Protein AF-A0A352IW22-F1 (afdb_monomer)

Structure (mmCIF, N/CA/C/O backbone):
data_AF-A0A352IW22-F1
#
_entry.id   AF-A0A352IW22-F1
#
loop_
_atom_site.group_PDB
_atom_site.id
_atom_site.type_symbol
_atom_site.label_atom_id
_atom_site.label_alt_id
_atom_site.label_comp_id
_atom_site.label_asym_id
_atom_site.label_entity_id
_atom_site.label_seq_id
_atom_site.pdbx_PDB_ins_code
_atom_site.Cartn_x
_atom_site.Cartn_y
_atom_site.Cartn_z
_atom_site.occupancy
_atom_site.B_iso_or_equiv
_atom_site.auth_seq_id
_atom_site.auth_comp_id
_atom_site.auth_asym_id
_atom_site.auth_atom_id
_atom_site.pdbx_PDB_model_num
ATOM 1 N N . MET A 1 1 ? 17.860 -18.288 -17.959 1.00 38.09 1 MET A N 1
ATOM 2 C CA . MET A 1 1 ? 17.335 -17.208 -17.094 1.00 38.09 1 MET A CA 1
ATOM 3 C C . MET A 1 1 ? 18.162 -15.946 -17.339 1.00 38.09 1 MET A C 1
ATOM 5 O O . MET A 1 1 ? 19.303 -15.886 -16.907 1.00 38.09 1 MET A O 1
ATOM 9 N N . ASN A 1 2 ? 17.653 -14.991 -18.128 1.00 35.81 2 ASN A N 1
ATOM 10 C CA . ASN A 1 2 ? 18.391 -13.778 -18.524 1.00 35.81 2 ASN A CA 1
ATOM 11 C C . ASN A 1 2 ? 18.093 -12.626 -17.546 1.00 35.81 2 ASN A C 1
ATOM 13 O O . ASN A 1 2 ? 17.253 -11.764 -17.798 1.00 35.81 2 ASN A O 1
ATOM 17 N N . THR A 1 3 ? 18.788 -12.616 -16.408 1.00 50.88 3 THR A N 1
ATOM 18 C CA . THR A 1 3 ? 18.651 -11.628 -15.315 1.00 50.88 3 THR A CA 1
ATOM 19 C C . THR A 1 3 ? 19.082 -10.200 -15.692 1.00 50.88 3 THR A C 1
ATOM 21 O O . THR A 1 3 ? 18.853 -9.257 -14.932 1.00 50.88 3 THR A O 1
ATOM 24 N N . ALA A 1 4 ? 19.662 -10.003 -16.880 1.00 49.03 4 ALA A N 1
ATOM 25 C CA . ALA A 1 4 ? 20.138 -8.707 -17.359 1.00 49.03 4 ALA A CA 1
ATOM 26 C C . ALA A 1 4 ? 19.010 -7.754 -17.810 1.00 49.03 4 ALA A C 1
ATOM 28 O O . ALA A 1 4 ? 19.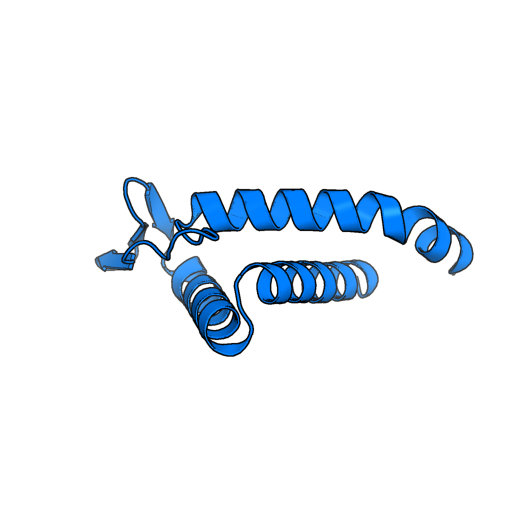120 -6.543 -17.612 1.00 49.03 4 ALA A O 1
ATOM 29 N N . ASN A 1 5 ? 17.902 -8.275 -18.354 1.00 46.97 5 ASN A N 1
ATOM 30 C CA . ASN A 1 5 ? 16.805 -7.434 -18.857 1.00 46.97 5 ASN A CA 1
ATOM 31 C C . ASN A 1 5 ? 15.923 -6.877 -17.727 1.00 46.97 5 ASN A C 1
ATOM 33 O O . ASN A 1 5 ? 15.498 -5.725 -17.798 1.00 46.97 5 ASN A O 1
ATOM 37 N N . ILE A 1 6 ? 15.735 -7.634 -16.639 1.00 51.62 6 ILE A N 1
ATOM 38 C CA . ILE A 1 6 ? 14.978 -7.179 -15.459 1.00 51.62 6 ILE A CA 1
ATOM 39 C C . ILE A 1 6 ? 15.694 -5.998 -14.784 1.00 51.62 6 ILE A C 1
ATOM 41 O O . ILE A 1 6 ? 15.056 -4.996 -14.471 1.00 51.62 6 ILE A O 1
ATOM 45 N N . LYS A 1 7 ? 17.031 -6.044 -14.655 1.00 49.19 7 LYS A N 1
ATOM 46 C CA . LYS A 1 7 ? 17.832 -4.949 -14.068 1.00 49.19 7 LYS A CA 1
ATOM 47 C C . LYS A 1 7 ? 17.735 -3.628 -14.841 1.00 49.19 7 LYS A C 1
ATOM 49 O O . LYS A 1 7 ? 17.770 -2.568 -14.222 1.00 49.19 7 LYS A O 1
ATOM 54 N N . LYS A 1 8 ? 17.606 -3.673 -16.173 1.00 47.50 8 LYS A N 1
ATOM 55 C CA . LYS A 1 8 ? 17.554 -2.473 -17.032 1.00 47.50 8 LYS A CA 1
ATOM 56 C C . LYS A 1 8 ? 16.142 -1.887 -17.161 1.00 47.50 8 LYS A C 1
ATOM 58 O O . LYS A 1 8 ? 16.001 -0.676 -17.303 1.00 47.50 8 LYS A O 1
ATOM 63 N N . TYR A 1 9 ? 15.108 -2.726 -17.072 1.00 52.50 9 TYR A N 1
ATOM 64 C CA . TYR A 1 9 ? 13.698 -2.309 -17.108 1.00 52.50 9 TYR A CA 1
ATOM 65 C C . TYR A 1 9 ? 13.187 -1.800 -15.742 1.00 52.50 9 TYR A C 1
ATOM 67 O O . TYR A 1 9 ? 12.237 -1.016 -15.672 1.00 52.50 9 TYR A O 1
ATOM 75 N N . ALA A 1 10 ? 13.851 -2.207 -14.653 1.00 58.12 10 ALA A N 1
ATOM 76 C CA . ALA A 1 10 ? 13.443 -1.969 -13.271 1.00 58.12 10 ALA A CA 1
ATOM 77 C C . ALA A 1 10 ? 13.233 -0.501 -12.855 1.00 58.12 10 ALA A C 1
ATOM 79 O O . ALA A 1 10 ? 12.226 -0.253 -12.202 1.00 58.12 10 ALA A O 1
ATOM 80 N N . PRO A 1 11 ? 14.083 0.496 -13.182 1.00 65.00 11 PRO A N 1
ATOM 81 C CA . PRO A 1 11 ? 13.907 1.835 -12.609 1.00 65.00 11 PRO A CA 1
ATOM 82 C C . PRO A 1 11 ? 12.672 2.559 -13.165 1.00 65.00 11 PRO A C 1
ATOM 84 O O . PRO A 1 11 ? 11.911 3.166 -12.414 1.00 65.00 11 PRO A O 1
ATOM 87 N N . LYS A 1 12 ? 12.419 2.443 -14.475 1.00 67.56 12 LYS A N 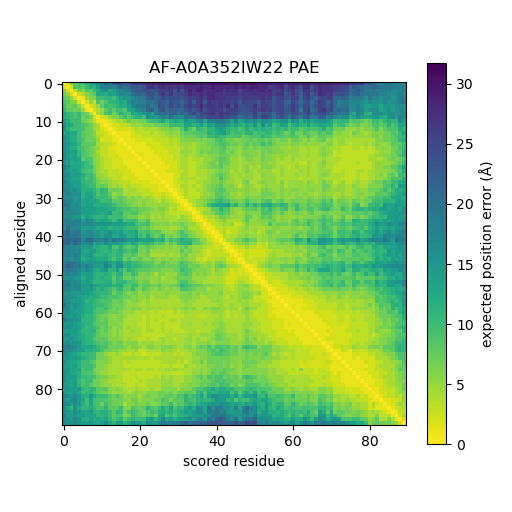1
ATOM 88 C CA . LYS A 1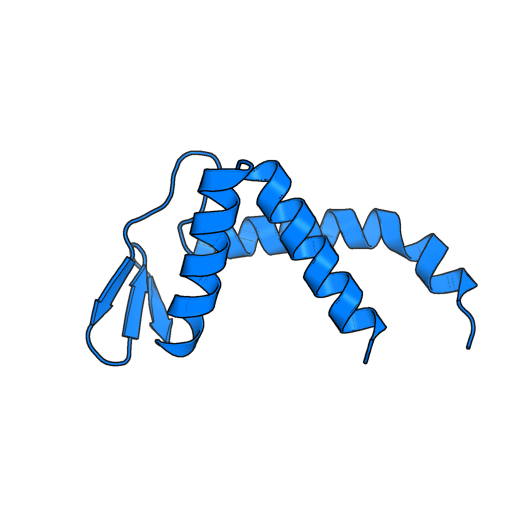 12 ? 11.265 3.086 -15.123 1.00 67.56 12 LYS A CA 1
ATOM 89 C C . LYS A 1 12 ? 9.957 2.381 -14.755 1.00 67.56 12 LYS A C 1
ATOM 91 O O . LYS A 1 12 ? 8.966 3.040 -14.453 1.00 67.56 12 LYS A O 1
ATOM 96 N N . ALA A 1 13 ? 9.977 1.047 -14.707 1.00 70.19 13 ALA A N 1
ATOM 97 C CA . ALA A 1 13 ? 8.846 0.263 -14.226 1.00 70.19 13 ALA A CA 1
ATOM 98 C C . ALA A 1 13 ? 8.560 0.538 -12.743 1.00 70.19 13 ALA A C 1
ATOM 100 O O . ALA A 1 13 ? 7.407 0.754 -12.392 1.00 70.19 13 ALA A O 1
ATOM 101 N N . ARG A 1 14 ? 9.587 0.618 -11.884 1.00 70.88 14 ARG A N 1
ATOM 102 C CA . ARG A 1 14 ? 9.444 0.924 -10.451 1.00 70.88 14 ARG A CA 1
ATOM 103 C C . ARG A 1 14 ? 8.742 2.257 -10.230 1.00 70.88 14 ARG A C 1
ATOM 105 O O . ARG A 1 14 ? 7.802 2.297 -9.448 1.00 70.88 14 ARG A O 1
ATOM 112 N N . ASN A 1 15 ? 9.131 3.314 -10.942 1.00 76.31 15 ASN A N 1
ATOM 113 C CA . ASN A 1 15 ? 8.461 4.613 -10.821 1.00 76.31 15 ASN A CA 1
ATOM 114 C C . ASN A 1 15 ? 6.986 4.539 -11.241 1.00 76.31 15 ASN A C 1
ATOM 116 O O . ASN A 1 15 ? 6.120 5.059 -10.539 1.00 76.31 15 ASN A O 1
ATOM 120 N N . ASN A 1 16 ? 6.684 3.829 -12.332 1.00 79.50 16 ASN A N 1
ATOM 121 C CA . ASN A 1 16 ? 5.300 3.603 -12.752 1.00 79.50 16 ASN A CA 1
ATOM 122 C C . ASN A 1 16 ? 4.513 2.773 -11.724 1.00 79.50 16 ASN A C 1
ATOM 124 O O . ASN A 1 16 ? 3.344 3.061 -11.477 1.00 79.50 16 ASN A O 1
ATOM 128 N N . PHE A 1 17 ? 5.145 1.786 -11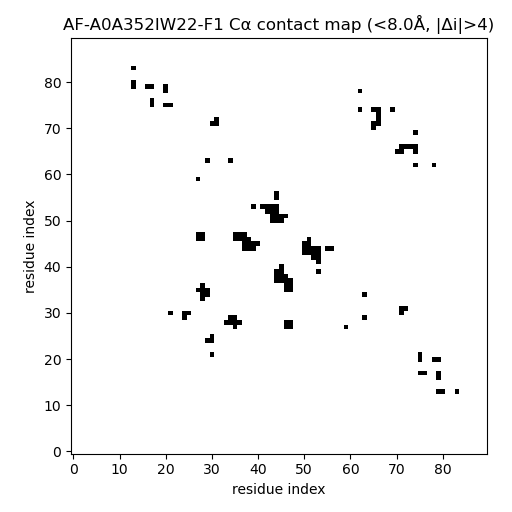.085 1.00 76.75 17 PHE A N 1
ATOM 129 C CA . PHE A 1 17 ? 4.536 0.993 -10.019 1.00 76.75 17 PHE A CA 1
ATOM 130 C C . PHE A 1 17 ? 4.296 1.814 -8.758 1.00 76.75 17 PHE A C 1
ATOM 132 O O . PHE A 1 17 ? 3.210 1.729 -8.201 1.00 76.75 17 PHE A O 1
ATOM 139 N N . ILE A 1 18 ? 5.247 2.647 -8.333 1.00 81.81 18 ILE A N 1
ATOM 140 C CA . ILE A 1 18 ? 5.050 3.565 -7.205 1.00 81.81 18 ILE A CA 1
ATOM 141 C C . ILE A 1 18 ? 3.868 4.490 -7.502 1.00 81.81 18 ILE A C 1
ATOM 143 O O . ILE A 1 18 ? 2.994 4.646 -6.652 1.00 81.81 18 ILE A O 1
ATOM 147 N N . ALA A 1 19 ? 3.776 5.039 -8.716 1.00 83.75 19 ALA A N 1
ATOM 148 C CA . ALA A 1 19 ? 2.643 5.866 -9.121 1.00 83.75 19 ALA A CA 1
ATOM 149 C C . ALA A 1 19 ? 1.315 5.084 -9.114 1.00 83.75 19 ALA A C 1
ATOM 151 O O . ALA A 1 19 ? 0.303 5.589 -8.626 1.00 83.75 19 ALA A O 1
ATOM 152 N N . ALA A 1 20 ? 1.313 3.837 -9.595 1.00 84.38 20 ALA A N 1
ATOM 153 C CA . ALA A 1 20 ? 0.134 2.973 -9.589 1.00 84.38 20 ALA A CA 1
ATOM 154 C C . ALA A 1 20 ? -0.305 2.599 -8.165 1.00 84.38 20 ALA A C 1
ATOM 156 O O . ALA A 1 20 ? -1.482 2.732 -7.842 1.00 84.38 20 ALA A O 1
ATOM 157 N N . VAL A 1 21 ? 0.630 2.202 -7.297 1.00 82.38 21 VAL A N 1
ATOM 158 C CA . VAL A 1 21 ? 0.380 1.875 -5.884 1.00 82.38 21 VAL A CA 1
ATOM 159 C C . VAL A 1 21 ? -0.096 3.111 -5.129 1.00 82.38 21 VAL A C 1
ATOM 161 O O . VAL A 1 21 ? -1.059 3.017 -4.379 1.00 82.38 21 VAL A O 1
ATOM 164 N N . THR A 1 22 ? 0.484 4.282 -5.394 1.00 84.88 22 THR A N 1
ATOM 165 C CA . THR A 1 22 ? 0.026 5.560 -4.826 1.00 84.88 22 THR A CA 1
ATOM 166 C C . THR A 1 22 ? -1.408 5.871 -5.252 1.00 84.88 22 THR A C 1
ATOM 168 O O . THR A 1 22 ? -2.244 6.223 -4.421 1.00 84.88 22 THR A O 1
ATOM 171 N N . LYS A 1 23 ? -1.731 5.693 -6.538 1.00 85.50 23 LYS A N 1
ATOM 172 C CA . LYS A 1 23 ? -3.093 5.885 -7.058 1.00 85.50 23 LYS A CA 1
ATOM 173 C C . LYS A 1 23 ? -4.076 4.870 -6.468 1.00 85.50 23 LYS A C 1
ATOM 175 O O . LYS A 1 23 ? -5.217 5.214 -6.171 1.00 85.50 23 LYS A O 1
ATOM 180 N N . GLN A 1 24 ? -3.632 3.631 -6.271 1.00 83.00 24 GLN A N 1
ATOM 181 C CA . GLN A 1 24 ? -4.412 2.577 -5.632 1.00 83.00 24 GLN A CA 1
ATOM 182 C C . GLN A 1 24 ? -4.660 2.892 -4.151 1.00 83.00 24 GLN A C 1
ATOM 184 O O . GLN A 1 24 ? -5.790 2.775 -3.687 1.00 83.00 24 GLN A O 1
ATOM 189 N N . ALA A 1 25 ? -3.634 3.327 -3.419 1.00 82.81 25 ALA A N 1
ATOM 190 C CA . ALA A 1 25 ? -3.742 3.744 -2.026 1.00 82.81 25 ALA A CA 1
ATOM 191 C C . ALA A 1 25 ? -4.729 4.906 -1.885 1.00 82.81 25 ALA A C 1
ATOM 193 O O . ALA A 1 25 ? -5.625 4.834 -1.047 1.00 82.81 25 ALA A O 1
ATOM 194 N N . ALA A 1 26 ? -4.659 5.893 -2.786 1.00 83.88 26 ALA A N 1
ATOM 195 C CA . ALA A 1 26 ? -5.615 6.994 -2.830 1.00 83.88 26 ALA A CA 1
ATOM 196 C C . ALA A 1 26 ? -7.056 6.515 -3.069 1.00 83.88 26 ALA A C 1
ATOM 198 O O . ALA A 1 26 ? -7.981 7.033 -2.454 1.00 83.88 26 ALA A O 1
ATOM 199 N N . ARG A 1 27 ? -7.256 5.479 -3.895 1.00 82.06 27 ARG A N 1
ATOM 200 C CA . ARG A 1 27 ? -8.575 4.851 -4.095 1.00 82.06 27 ARG A CA 1
ATOM 201 C C . ARG A 1 27 ? -9.101 4.161 -2.835 1.00 82.06 27 ARG A C 1
ATOM 203 O O . ARG A 1 27 ? -10.307 4.078 -2.640 1.00 82.06 27 ARG A O 1
ATOM 210 N N . TYR A 1 28 ? -8.202 3.682 -1.981 1.00 79.19 28 TYR A N 1
ATOM 211 C CA . TYR A 1 28 ? -8.540 3.184 -0.654 1.00 79.19 28 TYR A CA 1
ATOM 212 C C . TYR A 1 28 ? -8.559 4.302 0.402 1.00 79.19 28 TYR A C 1
ATOM 214 O O . TYR A 1 28 ? -8.575 4.004 1.588 1.00 79.19 28 TYR A O 1
ATOM 222 N N . GLY A 1 29 ? -8.547 5.580 0.029 1.00 78.81 29 GLY A N 1
ATOM 223 C CA . GLY A 1 29 ? -8.567 6.682 0.990 1.00 78.81 29 GLY A CA 1
ATOM 224 C C . GLY A 1 29 ? -7.288 6.802 1.825 1.00 78.81 29 GLY A C 1
ATOM 225 O O . GLY A 1 29 ? -7.279 7.507 2.822 1.00 78.81 29 GLY A O 1
ATOM 226 N N . ILE A 1 30 ? -6.200 6.122 1.452 1.00 82.81 30 ILE A N 1
ATOM 227 C CA . ILE A 1 30 ? -4.879 6.309 2.058 1.00 82.81 30 ILE A CA 1
ATOM 228 C C . ILE A 1 30 ? -4.131 7.305 1.177 1.00 82.81 30 ILE A C 1
ATOM 230 O O . ILE A 1 30 ? -3.703 6.975 0.070 1.00 82.81 30 ILE A O 1
ATOM 234 N N . THR A 1 31 ? -3.989 8.538 1.652 1.00 82.06 31 THR A N 1
ATOM 235 C CA . THR A 1 31 ? -3.306 9.609 0.917 1.00 82.06 31 THR A CA 1
ATOM 236 C C . THR A 1 31 ? -2.229 10.258 1.776 1.00 82.06 31 THR A C 1
ATOM 238 O O . THR A 1 31 ? -2.242 10.151 2.999 1.00 82.06 31 THR A O 1
ATOM 241 N N . ALA A 1 32 ? -1.322 11.008 1.146 1.00 75.56 32 ALA A N 1
ATOM 242 C CA . ALA A 1 32 ? -0.321 11.797 1.865 1.00 75.56 32 ALA A CA 1
ATOM 243 C C . ALA A 1 32 ? -0.929 12.870 2.793 1.00 75.56 32 ALA A C 1
ATOM 245 O O . ALA A 1 32 ? -0.243 13.349 3.689 1.00 75.56 32 ALA A O 1
ATOM 246 N N . LYS A 1 33 ? -2.196 13.260 2.577 1.00 75.00 33 LYS A N 1
ATOM 247 C CA . LYS A 1 33 ? -2.911 14.234 3.414 1.00 75.00 33 LYS A CA 1
ATOM 248 C C . LYS A 1 33 ? -3.604 13.599 4.621 1.00 75.00 33 LYS A C 1
ATOM 250 O O . LYS A 1 33 ? -3.949 14.318 5.550 1.00 75.00 33 LYS A O 1
ATOM 255 N N . GLY A 1 34 ? -3.824 12.287 4.597 1.00 72.75 34 GLY A N 1
ATOM 256 C CA . GLY A 1 34 ? -4.546 11.577 5.643 1.00 72.75 34 GLY A CA 1
ATOM 257 C C . GLY A 1 34 ? -5.145 10.264 5.154 1.00 72.75 34 GLY A C 1
ATOM 258 O O . GLY A 1 34 ? -5.257 10.011 3.946 1.00 72.75 34 GLY A O 1
ATOM 259 N N . THR A 1 35 ? -5.508 9.431 6.121 1.00 78.38 35 THR A N 1
ATOM 260 C CA . THR A 1 35 ? -6.216 8.168 5.936 1.00 78.38 35 THR A CA 1
ATOM 261 C C . THR A 1 35 ? -7.704 8.353 6.211 1.00 78.38 35 THR A C 1
ATOM 263 O O . THR A 1 35 ? -8.100 8.861 7.257 1.00 78.38 35 THR A O 1
ATOM 266 N N . GLU A 1 36 ? -8.543 7.948 5.261 1.00 81.00 36 GLU A N 1
ATOM 267 C CA . GLU A 1 36 ? -9.989 7.936 5.452 1.00 81.00 36 GLU A CA 1
ATOM 268 C C . GLU A 1 36 ? -10.409 6.805 6.397 1.00 81.00 36 G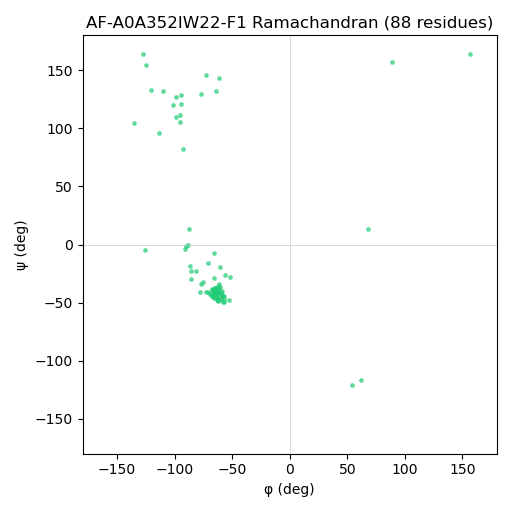LU A C 1
ATOM 270 O O . GLU A 1 36 ? -9.818 5.715 6.363 1.00 81.00 36 GLU A O 1
ATOM 275 N N . PRO A 1 37 ? -11.451 7.020 7.213 1.00 74.31 37 PRO A N 1
ATOM 276 C CA . PRO A 1 37 ? -11.977 5.983 8.082 1.00 74.31 37 PRO A CA 1
ATOM 277 C C . PRO A 1 37 ? -12.547 4.828 7.249 1.00 74.31 37 PRO A C 1
ATOM 279 O O . PRO A 1 37 ? -13.302 5.024 6.295 1.00 74.31 37 PRO A O 1
ATOM 282 N N . MET A 1 38 ? -12.166 3.604 7.613 1.00 78.19 38 MET A N 1
ATOM 283 C CA . MET A 1 38 ? -12.757 2.386 7.066 1.00 78.19 38 MET A CA 1
ATOM 284 C C . MET A 1 38 ? -13.869 1.914 7.998 1.00 78.19 38 MET A C 1
ATOM 286 O O . MET A 1 38 ? -13.606 1.575 9.152 1.00 78.19 38 MET A O 1
ATOM 290 N N . GLU A 1 39 ? -15.088 1.819 7.483 1.00 79.69 39 GLU A N 1
ATOM 291 C CA . GLU A 1 39 ? -16.218 1.238 8.197 1.00 79.69 39 GLU A CA 1
ATOM 292 C C . GLU A 1 39 ? -16.449 -0.190 7.695 1.00 79.69 39 GLU A C 1
ATOM 294 O O . GLU A 1 39 ? -16.676 -0.433 6.512 1.00 79.69 39 GLU A O 1
ATOM 299 N N . GLN A 1 40 ? -16.367 -1.179 8.581 1.00 78.31 40 GLN A N 1
ATOM 300 C CA . GLN A 1 40 ? -16.588 -2.569 8.196 1.00 78.31 40 GLN A CA 1
ATOM 301 C C . GLN A 1 40 ? -18.044 -2.945 8.481 1.00 78.31 40 GLN A C 1
ATOM 303 O O . GLN A 1 40 ? -18.448 -3.036 9.638 1.00 78.31 40 GLN A O 1
ATOM 308 N N . ARG A 1 41 ? -18.837 -3.166 7.427 1.00 76.19 41 ARG A N 1
ATOM 309 C CA . ARG A 1 41 ? -20.239 -3.594 7.518 1.00 76.19 41 ARG A CA 1
ATOM 310 C C . ARG A 1 41 ? -20.378 -5.003 6.946 1.00 76.19 41 ARG A C 1
ATOM 312 O O . ARG A 1 41 ? -20.497 -5.192 5.738 1.00 76.19 41 ARG A O 1
ATOM 319 N N . GLY A 1 42 ? -20.352 -6.003 7.828 1.00 81.06 42 GLY A N 1
ATOM 320 C CA . GLY A 1 42 ? -20.490 -7.415 7.454 1.00 81.06 42 GLY A CA 1
ATOM 321 C C . GLY A 1 42 ? -19.363 -7.890 6.528 1.00 81.06 42 GLY A C 1
ATOM 322 O O . GLY A 1 42 ? -18.193 -7.899 6.920 1.00 81.06 42 GLY A O 1
ATOM 323 N N . ASP A 1 43 ? -19.720 -8.275 5.301 1.00 81.88 43 ASP A N 1
ATOM 324 C CA . ASP A 1 43 ? -18.795 -8.766 4.265 1.00 81.88 43 ASP A CA 1
ATOM 325 C C . ASP A 1 43 ? -18.190 -7.661 3.383 1.00 81.88 43 ASP A C 1
ATOM 327 O O . ASP A 1 43 ? -17.353 -7.933 2.513 1.00 81.88 43 ASP A O 1
ATOM 331 N N . ILE A 1 44 ? -18.566 -6.405 3.630 1.00 82.19 44 ILE A N 1
ATOM 332 C CA . ILE A 1 44 ? -18.129 -5.238 2.864 1.00 82.19 44 ILE A CA 1
ATOM 333 C C . ILE A 1 44 ? -17.410 -4.249 3.789 1.00 82.19 44 ILE A C 1
ATOM 335 O O . ILE A 1 44 ? -17.858 -3.937 4.890 1.00 82.19 44 ILE A O 1
ATOM 339 N N . ALA A 1 45 ? -16.259 -3.760 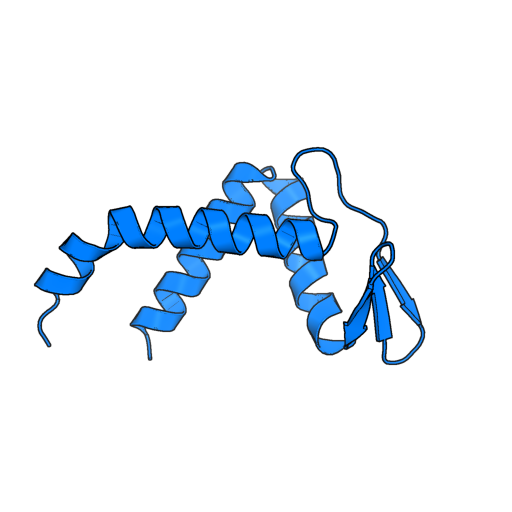3.347 1.00 82.31 45 ALA A N 1
ATOM 340 C CA . ALA A 1 45 ? -15.532 -2.655 3.947 1.00 82.31 45 ALA A CA 1
ATOM 341 C C . ALA A 1 45 ? -15.847 -1.378 3.156 1.00 82.31 45 ALA A C 1
ATOM 343 O O . ALA A 1 45 ? -15.433 -1.236 2.005 1.00 82.31 45 ALA A O 1
ATOM 344 N N . LEU A 1 46 ? -16.596 -0.470 3.770 1.00 81.88 46 LEU A N 1
ATOM 345 C CA . LEU A 1 46 ? -16.834 0.884 3.286 1.00 81.88 46 LEU A CA 1
ATOM 346 C C . LEU A 1 46 ? -15.612 1.751 3.576 1.00 81.88 46 LEU A C 1
ATOM 348 O O . LEU A 1 46 ? -15.070 1.760 4.680 1.00 81.88 46 LEU A O 1
ATOM 352 N N . ILE A 1 47 ? -15.145 2.440 2.547 1.00 80.94 47 ILE A N 1
ATOM 353 C CA . ILE A 1 47 ? -13.942 3.259 2.553 1.0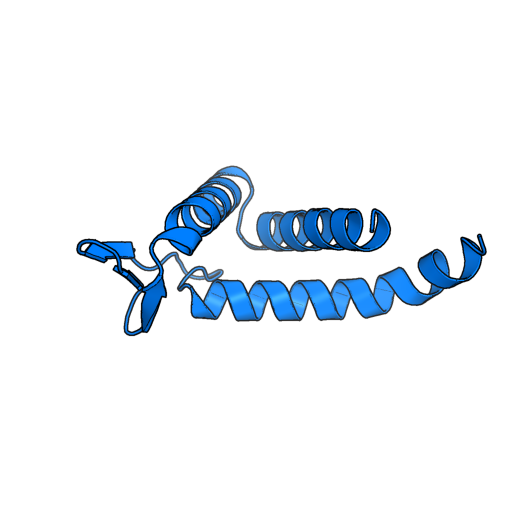0 80.94 47 ILE A CA 1
ATOM 354 C C . ILE A 1 47 ? -14.304 4.562 1.849 1.00 80.94 47 ILE A C 1
ATOM 356 O O . ILE A 1 47 ? -14.434 4.576 0.621 1.00 80.94 47 ILE A O 1
ATOM 360 N N . GLY A 1 48 ? -14.489 5.635 2.619 1.00 75.50 48 GLY A N 1
ATOM 361 C CA . GLY A 1 48 ? -15.049 6.877 2.085 1.00 75.50 48 GLY A CA 1
ATOM 362 C C . GLY A 1 48 ? -16.388 6.598 1.393 1.00 75.50 48 GLY A C 1
ATOM 363 O O . GLY A 1 48 ? -17.293 6.019 1.990 1.00 75.50 48 GLY A O 1
ATOM 364 N N . GLU A 1 49 ? -16.481 6.926 0.103 1.00 69.56 49 GLU A N 1
ATOM 365 C CA . GLU A 1 49 ? -17.663 6.663 -0.738 1.00 69.56 49 GLU A CA 1
ATO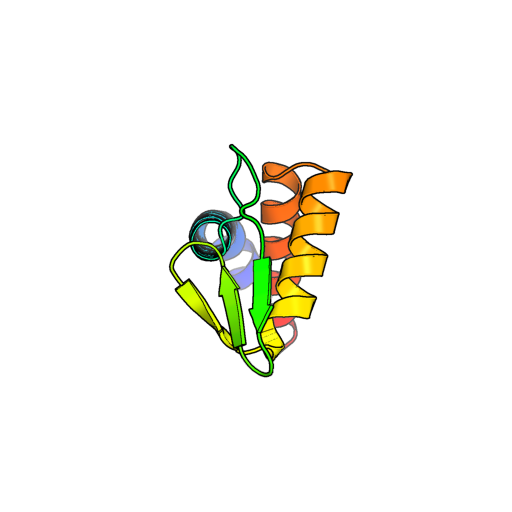M 366 C C . GLU A 1 49 ? -17.646 5.298 -1.459 1.00 69.56 49 GLU A C 1
ATOM 368 O O . GLU A 1 49 ? -18.587 4.961 -2.177 1.00 69.56 49 GLU A O 1
ATOM 373 N N . ASN A 1 50 ? -16.593 4.487 -1.305 1.00 76.56 50 ASN A N 1
ATOM 374 C CA . ASN A 1 50 ? -16.426 3.234 -2.048 1.00 76.56 50 ASN A CA 1
ATOM 375 C C . ASN A 1 50 ? -16.591 2.000 -1.148 1.00 76.56 50 ASN A C 1
ATOM 377 O O . ASN A 1 50 ? -15.959 1.885 -0.098 1.00 76.56 50 ASN A O 1
ATOM 381 N N . ALA A 1 51 ? -17.384 1.023 -1.595 1.00 81.31 51 ALA A N 1
ATOM 382 C CA . ALA A 1 51 ? -17.531 -0.269 -0.928 1.00 81.31 51 ALA A CA 1
ATOM 383 C C . ALA A 1 51 ? -16.579 -1.314 -1.532 1.00 81.31 51 ALA A C 1
ATOM 385 O O . ALA A 1 51 ? -16.556 -1.531 -2.745 1.00 81.31 51 ALA A O 1
ATOM 386 N N . PHE A 1 52 ? -15.809 -1.987 -0.680 1.00 81.69 52 PHE A N 1
ATOM 387 C CA . PHE A 1 52 ? -14.840 -3.007 -1.069 1.00 81.69 52 PHE A CA 1
ATOM 388 C C . PHE A 1 52 ? -15.090 -4.337 -0.353 1.00 81.69 52 PHE A C 1
ATOM 390 O O . PHE A 1 52 ? -15.595 -4.346 0.763 1.00 81.69 52 PHE A O 1
ATOM 397 N N . PRO A 1 53 ? -14.683 -5.481 -0.924 1.00 82.19 53 PRO A N 1
ATOM 398 C CA . PRO A 1 53 ? -14.788 -6.766 -0.240 1.00 82.19 53 PRO A CA 1
ATOM 399 C C . PRO A 1 53 ? -13.971 -6.798 1.060 1.00 82.19 53 PRO A C 1
ATOM 401 O O . PRO A 1 53 ? -12.837 -6.308 1.103 1.00 82.19 53 PRO A O 1
ATOM 404 N N . LYS A 1 54 ? -14.481 -7.477 2.096 1.00 81.31 54 LYS A N 1
ATOM 405 C CA . LYS A 1 54 ? -13.779 -7.692 3.379 1.00 81.31 54 LYS A CA 1
ATOM 406 C C . LYS A 1 54 ? -12.370 -8.277 3.230 1.00 81.31 54 LYS A C 1
ATOM 408 O O . LYS A 1 54 ? -11.508 -7.986 4.054 1.00 81.31 54 LYS A O 1
ATOM 413 N N . ALA A 1 55 ? -12.110 -9.043 2.170 1.00 80.06 55 ALA A N 1
ATOM 414 C CA . ALA A 1 55 ? -10.786 -9.593 1.868 1.00 80.06 55 ALA A CA 1
ATOM 415 C C . ALA A 1 55 ? -9.685 -8.518 1.750 1.00 80.06 55 ALA A C 1
ATOM 417 O O . ALA A 1 55 ? -8.516 -8.800 2.008 1.00 80.06 55 ALA A O 1
ATOM 418 N N . ILE A 1 56 ? -10.048 -7.279 1.403 1.00 78.94 56 ILE A N 1
ATOM 419 C CA . ILE A 1 56 ? -9.105 -6.164 1.235 1.00 78.94 56 ILE A CA 1
ATOM 420 C C . ILE A 1 56 ? -8.815 -5.453 2.567 1.00 78.94 56 ILE A C 1
ATOM 422 O O . ILE A 1 56 ? -7.748 -4.862 2.733 1.00 78.94 56 ILE A O 1
ATOM 426 N N . ALA A 1 57 ? -9.710 -5.560 3.553 1.00 80.69 57 ALA A N 1
ATOM 427 C CA . ALA A 1 57 ? -9.557 -4.929 4.862 1.00 80.69 57 ALA A CA 1
ATOM 428 C C . ALA A 1 57 ? -8.218 -5.237 5.571 1.00 80.69 57 ALA A C 1
ATOM 430 O O . ALA A 1 57 ? -7.566 -4.287 6.010 1.00 80.69 57 ALA A O 1
ATOM 431 N N . PRO A 1 58 ? -7.741 -6.499 5.672 1.00 82.19 58 PRO A N 1
ATOM 432 C CA . PRO A 1 58 ? -6.454 -6.779 6.311 1.00 82.19 58 PRO A CA 1
ATOM 433 C C . PRO A 1 58 ? -5.269 -6.174 5.545 1.00 82.19 58 PRO A C 1
ATOM 435 O O . PRO A 1 58 ? -4.349 -5.645 6.166 1.00 82.19 58 PRO A O 1
ATOM 438 N N . ALA A 1 59 ? -5.303 -6.190 4.207 1.00 79.69 59 ALA A N 1
ATOM 439 C CA . ALA A 1 59 ? -4.252 -5.599 3.378 1.00 79.69 59 ALA A CA 1
ATOM 440 C C . ALA A 1 59 ? -4.191 -4.072 3.543 1.00 79.69 59 ALA A C 1
ATOM 442 O O . ALA A 1 59 ? -3.106 -3.509 3.687 1.00 79.69 59 ALA A O 1
ATOM 443 N N . ARG A 1 60 ? -5.353 -3.407 3.596 1.00 82.50 60 ARG A N 1
ATOM 444 C CA . ARG A 1 60 ? -5.455 -1.970 3.884 1.00 82.50 60 ARG A CA 1
ATOM 445 C C . ARG A 1 60 ? -4.915 -1.644 5.273 1.00 82.50 60 ARG A C 1
ATOM 447 O O . ARG A 1 60 ? -4.109 -0.733 5.396 1.00 82.50 60 ARG A O 1
ATOM 454 N N . LYS A 1 61 ? -5.314 -2.397 6.300 1.00 83.88 61 LYS A N 1
ATOM 455 C CA . LYS A 1 61 ? -4.875 -2.161 7.684 1.00 83.88 61 LYS A CA 1
ATOM 456 C C . LYS A 1 61 ? -3.358 -2.321 7.841 1.00 83.88 61 LYS A C 1
ATOM 458 O O . LYS A 1 61 ? -2.727 -1.572 8.579 1.00 83.88 61 LYS A O 1
ATOM 463 N N . ALA A 1 62 ? -2.755 -3.260 7.110 1.00 84.50 62 ALA A N 1
ATOM 464 C CA . ALA A 1 62 ? -1.301 -3.381 7.034 1.00 84.50 62 ALA A CA 1
ATOM 465 C C . ALA A 1 62 ? -0.654 -2.164 6.348 1.00 84.50 62 ALA A C 1
ATOM 467 O O . ALA A 1 62 ? 0.373 -1.681 6.821 1.00 84.50 62 ALA A O 1
ATOM 468 N N . LEU A 1 63 ? -1.258 -1.652 5.266 1.00 82.94 63 LEU A N 1
ATOM 469 C CA . LEU A 1 63 ? -0.798 -0.437 4.583 1.00 82.94 63 LEU A CA 1
ATOM 470 C C . LEU A 1 63 ? -0.890 0.793 5.484 1.00 82.94 63 LEU A C 1
ATOM 472 O O . LEU A 1 63 ? 0.078 1.532 5.584 1.00 82.94 63 LEU A O 1
ATOM 476 N N . GLU A 1 64 ? -2.012 0.977 6.172 1.00 85.00 64 GLU A N 1
ATOM 477 C CA . GLU A 1 64 ? -2.219 2.049 7.147 1.00 85.00 64 GLU A CA 1
ATOM 478 C C . GLU A 1 64 ? -1.161 2.005 8.249 1.00 85.00 64 GLU A C 1
ATOM 480 O O . GLU A 1 64 ? -0.469 2.994 8.464 1.00 85.00 64 GLU A O 1
ATOM 485 N N . ARG A 1 65 ? -0.925 0.831 8.846 1.00 86.75 65 ARG A N 1
ATOM 486 C CA . ARG A 1 65 ? 0.110 0.665 9.872 1.00 86.75 65 ARG A CA 1
ATOM 487 C C . ARG A 1 65 ? 1.515 0.969 9.349 1.00 86.75 65 ARG A C 1
ATOM 489 O O . ARG A 1 65 ? 2.314 1.557 10.069 1.00 86.75 65 ARG A O 1
ATOM 496 N N . MET A 1 66 ? 1.830 0.584 8.109 1.00 84.94 66 MET A N 1
ATOM 497 C CA . MET A 1 66 ? 3.093 0.980 7.476 1.00 84.94 66 MET A CA 1
ATOM 498 C C . MET A 1 66 ? 3.163 2.502 7.328 1.00 84.94 66 MET A C 1
ATOM 500 O O . MET A 1 66 ? 4.146 3.107 7.740 1.00 84.94 66 MET A O 1
ATOM 504 N N . VAL A 1 67 ? 2.112 3.138 6.806 1.00 86.56 67 VAL A N 1
ATOM 505 C CA . VAL A 1 67 ? 2.049 4.598 6.639 1.00 86.56 67 VAL A CA 1
ATOM 506 C C . VAL A 1 67 ? 2.201 5.327 7.979 1.00 86.56 67 VAL A C 1
ATOM 508 O O . VAL A 1 67 ? 2.922 6.318 8.027 1.00 86.56 67 VAL A O 1
ATOM 511 N N . GLU A 1 68 ? 1.604 4.829 9.062 1.00 85.19 68 GLU A N 1
ATOM 512 C CA . GLU A 1 68 ? 1.783 5.380 10.413 1.00 85.19 68 GLU A CA 1
ATOM 513 C C . GLU A 1 68 ? 3.217 5.215 10.937 1.00 85.19 68 GLU A C 1
ATOM 515 O O . GLU A 1 68 ? 3.738 6.113 11.592 1.00 85.19 68 GLU A O 1
ATOM 520 N N . GLN A 1 69 ? 3.872 4.084 10.655 1.00 86.88 69 GLN A N 1
ATOM 521 C CA . GLN A 1 69 ? 5.212 3.790 11.175 1.00 86.88 69 GLN A CA 1
ATOM 522 C C . GLN A 1 69 ? 6.337 4.522 10.441 1.00 86.88 69 GLN A C 1
ATOM 524 O O . GLN A 1 69 ? 7.301 4.945 11.075 1.00 86.88 69 GLN A O 1
ATOM 529 N N . MET A 1 70 ? 6.255 4.624 9.114 1.00 86.81 70 MET A N 1
ATOM 530 C CA . MET A 1 70 ? 7.358 5.123 8.280 1.00 86.81 70 MET A CA 1
ATOM 531 C C . MET A 1 70 ? 6.970 6.296 7.369 1.00 86.81 70 MET A C 1
ATOM 533 O O . MET A 1 70 ? 7.817 6.883 6.700 1.00 86.81 70 MET A O 1
ATOM 537 N N . GLY A 1 71 ? 5.693 6.673 7.345 1.00 87.44 71 GLY A N 1
ATOM 538 C CA . GLY A 1 71 ? 5.171 7.729 6.486 1.00 87.44 71 GLY A CA 1
ATOM 539 C C . GLY A 1 71 ? 4.714 7.224 5.116 1.00 87.44 71 GLY A C 1
ATOM 540 O O . GLY A 1 71 ? 5.147 6.187 4.608 1.00 87.44 71 GLY A O 1
ATOM 541 N N . PHE A 1 72 ? 3.822 7.996 4.489 1.00 85.31 72 PHE A N 1
ATOM 542 C CA . PHE A 1 72 ? 3.144 7.608 3.249 1.00 85.31 72 PHE A CA 1
ATOM 543 C C . PHE A 1 72 ? 4.108 7.294 2.100 1.00 85.31 72 PHE A C 1
ATOM 545 O O . PHE A 1 72 ? 4.003 6.239 1.480 1.00 85.31 72 PHE A O 1
ATOM 552 N N . ALA A 1 73 ? 5.071 8.180 1.835 1.00 83.75 73 ALA A N 1
ATOM 553 C CA . ALA A 1 73 ? 6.015 8.012 0.729 1.00 83.75 73 ALA A CA 1
ATOM 554 C C . ALA A 1 73 ? 6.835 6.717 0.865 1.00 83.75 73 ALA A C 1
ATOM 556 O O . ALA A 1 73 ? 6.916 5.920 -0.069 1.00 83.75 73 ALA A O 1
ATOM 557 N N . GLN A 1 74 ? 7.372 6.473 2.060 1.00 84.38 74 GLN A N 1
ATOM 558 C CA . GLN A 1 74 ? 8.180 5.295 2.361 1.00 84.38 74 GLN A CA 1
ATOM 559 C C . GLN A 1 74 ? 7.352 4.000 2.329 1.00 84.38 74 GLN A C 1
ATOM 561 O O . GLN A 1 74 ? 7.813 2.989 1.793 1.00 84.38 74 GLN A O 1
ATOM 566 N N . ALA A 1 75 ? 6.108 4.036 2.813 1.00 87.38 75 ALA A N 1
ATOM 567 C CA . ALA A 1 75 ? 5.191 2.903 2.728 1.00 87.38 75 ALA A CA 1
ATOM 568 C C . ALA A 1 75 ? 4.829 2.550 1.273 1.00 87.38 75 ALA A C 1
ATOM 570 O O . ALA A 1 75 ? 4.825 1.370 0.917 1.00 87.38 75 ALA A O 1
ATOM 571 N N . MET A 1 76 ? 4.571 3.544 0.409 1.00 86.12 76 MET A N 1
ATOM 572 C CA . MET A 1 76 ? 4.302 3.304 -1.018 1.00 86.12 76 MET A CA 1
ATOM 573 C C . MET A 1 76 ? 5.512 2.688 -1.725 1.00 86.12 76 MET A C 1
ATOM 575 O O . MET A 1 76 ? 5.353 1.773 -2.536 1.00 86.12 76 MET A O 1
ATOM 579 N N . GLU A 1 77 ? 6.723 3.143 -1.395 1.00 83.12 77 GLU A N 1
ATOM 580 C CA . GLU A 1 77 ? 7.950 2.552 -1.927 1.00 83.12 77 GLU A CA 1
ATOM 581 C C . GLU A 1 77 ? 8.131 1.094 -1.498 1.00 83.12 77 GLU A C 1
ATOM 583 O O . GLU A 1 77 ? 8.378 0.242 -2.353 1.00 83.12 77 GLU A O 1
ATOM 588 N N . GLN A 1 78 ? 7.964 0.784 -0.210 1.00 82.19 78 GLN A N 1
ATOM 589 C CA . GLN A 1 78 ? 8.072 -0.587 0.305 1.00 82.19 78 GLN A CA 1
ATOM 590 C C . GLN A 1 78 ? 6.989 -1.512 -0.254 1.00 82.19 78 GLN A C 1
ATOM 592 O O . GLN A 1 78 ? 7.270 -2.666 -0.590 1.00 82.19 78 GLN A O 1
ATOM 597 N N . ALA A 1 79 ? 5.762 -1.010 -0.406 1.00 80.38 79 ALA A N 1
ATOM 598 C CA . ALA A 1 79 ? 4.668 -1.752 -1.019 1.00 80.38 79 ALA A CA 1
ATOM 599 C C . ALA A 1 79 ? 4.967 -2.067 -2.493 1.00 80.38 79 ALA A C 1
ATOM 601 O O . ALA A 1 79 ? 4.818 -3.216 -2.917 1.00 80.38 79 ALA A O 1
ATOM 602 N N . ALA A 1 80 ? 5.462 -1.086 -3.256 1.00 79.50 80 ALA A N 1
ATOM 603 C CA . ALA A 1 80 ? 5.897 -1.297 -4.634 1.00 79.50 80 ALA A CA 1
ATOM 604 C C . ALA A 1 80 ? 7.060 -2.300 -4.715 1.00 79.50 80 ALA A C 1
ATOM 606 O O . ALA A 1 80 ? 7.056 -3.172 -5.584 1.00 79.50 80 ALA A O 1
ATOM 607 N N . TYR A 1 81 ? 8.019 -2.229 -3.787 1.00 75.44 81 TYR A N 1
ATOM 608 C CA . TYR A 1 81 ? 9.166 -3.139 -3.737 1.00 75.44 81 TYR A CA 1
ATOM 609 C C . TYR A 1 81 ? 8.756 -4.577 -3.394 1.00 75.44 81 TYR A C 1
ATOM 611 O O . TYR A 1 81 ? 9.181 -5.523 -4.057 1.00 75.44 81 TYR A O 1
ATOM 619 N N . SER A 1 82 ? 7.876 -4.749 -2.405 1.00 72.94 82 SER A N 1
ATOM 620 C CA . SER A 1 82 ? 7.343 -6.055 -2.000 1.00 72.94 82 SER A CA 1
ATOM 621 C C . SER A 1 82 ? 6.515 -6.703 -3.106 1.00 72.94 82 SER A C 1
ATOM 623 O O . SER A 1 82 ? 6.616 -7.910 -3.335 1.00 72.94 82 SER A O 1
ATOM 625 N N . TRP A 1 83 ? 5.713 -5.910 -3.820 1.00 74.38 83 TRP A N 1
ATOM 626 C CA . TRP A 1 83 ? 4.937 -6.403 -4.954 1.00 74.38 83 TRP A CA 1
ATOM 627 C C . TRP A 1 83 ? 5.838 -6.762 -6.143 1.00 74.38 83 TRP A C 1
ATOM 629 O O . TRP A 1 83 ? 5.684 -7.833 -6.724 1.00 74.38 83 TRP A O 1
ATOM 639 N N . PHE A 1 84 ? 6.839 -5.929 -6.451 1.00 65.38 84 PHE A N 1
ATOM 640 C CA . PHE A 1 84 ? 7.831 -6.210 -7.493 1.00 65.38 84 PHE A CA 1
ATOM 641 C C . PHE A 1 84 ? 8.623 -7.493 -7.208 1.00 65.38 84 PHE A C 1
ATOM 643 O O . PHE A 1 84 ? 8.828 -8.308 -8.108 1.00 65.38 84 PHE A O 1
ATOM 650 N N . ASN A 1 85 ? 9.015 -7.707 -5.948 1.00 65.56 85 ASN A N 1
ATOM 651 C CA . ASN A 1 85 ? 9.709 -8.920 -5.529 1.00 65.56 85 ASN A CA 1
ATOM 652 C C . ASN A 1 85 ? 8.820 -10.167 -5.664 1.00 65.56 85 ASN A C 1
ATOM 654 O O . ASN A 1 85 ? 9.300 -11.210 -6.090 1.00 65.56 85 ASN A O 1
ATOM 658 N N . ARG A 1 86 ? 7.51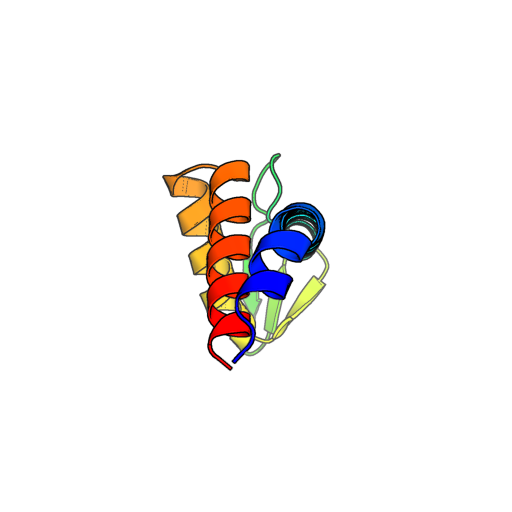6 -10.054 -5.370 1.00 61.62 86 ARG A N 1
ATOM 659 C CA . ARG A 1 86 ? 6.553 -11.144 -5.604 1.00 61.62 86 ARG A CA 1
ATOM 660 C C . ARG A 1 86 ? 6.339 -11.438 -7.087 1.00 61.62 86 ARG A C 1
ATOM 662 O O . ARG A 1 86 ? 6.250 -12.605 -7.433 1.00 61.62 86 ARG A O 1
ATOM 669 N N . LEU A 1 87 ? 6.292 -10.424 -7.953 1.00 58.28 87 LEU A N 1
ATOM 670 C CA . LEU A 1 87 ? 6.162 -10.627 -9.402 1.00 58.28 87 LEU A CA 1
ATOM 671 C C . LEU A 1 87 ? 7.407 -11.304 -9.997 1.00 58.28 87 LEU A C 1
ATOM 673 O O . LEU A 1 87 ? 7.275 -12.176 -10.841 1.00 58.28 87 LEU A O 1
ATOM 677 N N . CYS A 1 88 ? 8.610 -10.931 -9.547 1.00 55.16 88 CYS A N 1
ATOM 678 C CA . CYS A 1 88 ? 9.849 -11.588 -9.984 1.00 55.16 88 CYS A CA 1
ATOM 679 C C . CYS A 1 88 ? 10.018 -13.016 -9.438 1.00 55.16 88 CYS A C 1
ATOM 681 O O . CYS A 1 88 ? 10.885 -13.738 -9.925 1.00 55.16 88 CYS A O 1
ATOM 683 N N . ALA A 1 89 ? 9.258 -13.390 -8.406 1.00 53.22 89 ALA A N 1
ATOM 684 C CA . ALA A 1 89 ? 9.307 -14.711 -7.789 1.00 53.22 89 ALA A CA 1
ATOM 685 C C . ALA A 1 89 ? 8.316 -15.720 -8.405 1.00 53.22 89 ALA A C 1
ATOM 687 O O . ALA A 1 89 ? 8.327 -16.876 -7.985 1.00 53.22 89 ALA A O 1
ATOM 688 N N . ILE A 1 90 ? 7.473 -15.291 -9.357 1.00 49.19 90 ILE A N 1
ATOM 689 C CA . ILE A 1 90 ? 6.540 -16.140 -10.123 1.00 49.19 90 ILE A CA 1
ATOM 690 C C . ILE A 1 90 ? 7.161 -16.523 -11.468 1.00 49.19 90 ILE A C 1
ATOM 692 O O . ILE A 1 90 ? 7.810 -15.653 -12.092 1.00 49.19 90 ILE A O 1
#

Organism: NCBI:txid1033846

Sequence (90 aa):
MNTANIKKYAPKARNNFIAAVTKQAARYGITAKGTEPMEQRGDIALIGENAFPKAIAPARKALERMVEQMGFAQAMEQAAYSWFNRLCAI

Radius of gyration: 14.96 Å; Cα contacts (8 Å, |Δi|>4): 73; chains: 1; bounding box: 41×31×30 Å

Solvent-accessible surface area (backbone atoms only — not comparable to full-atom values): 5086 Å² total; per-residue (Å²): 133,77,70,67,60,58,68,70,49,40,65,67,50,47,54,52,40,33,53,49,47,44,54,49,34,42,72,60,32,41,45,88,90,48,70,51,71,72,47,77,58,89,69,32,30,34,32,76,95,45,80,39,59,43,84,49,50,64,59,49,54,52,50,51,53,37,26,73,74,64,31,50,70,55,31,35,48,52,51,36,50,54,50,51,54,52,60,73,71,104

Foldseek 3Di:
DCPPVCVVVPPVVLVVQLVVLQVVCVVQQNHLVDRFDWDDDPQWIDRPPDIDGPVCVVVNVVLVVLCVPPNNSVSSSVVSVVVVVVVVVD

Secondary structure (DSSP, 8-state):
--HHHHHHHHHHHHHHHHHHHHHHHHHTTEETTEEPPEEEETTEEEETTEEEEGGGHHHHHHHHHHHHHH-HHHHHHHHHHHHHHHHHT-

Mean predicted aligned error: 8.57 Å

pLDDT: mean 75.1, std 12.34, range [35.81, 87.44]